Protein AF-A0A962ZKV2-F1 (afdb_monomer_lite)

Structure (mmCIF, N/CA/C/O backbone):
data_AF-A0A962ZKV2-F1
#
_entry.id   AF-A0A962ZKV2-F1
#
loop_
_atom_site.group_PDB
_atom_site.id
_atom_site.type_symbol
_atom_site.label_atom_id
_atom_site.label_alt_id
_atom_site.label_comp_id
_atom_site.label_asym_id
_atom_site.label_entity_id
_atom_site.label_seq_id
_atom_site.pdbx_PDB_ins_code
_atom_site.Cartn_x
_atom_site.Cartn_y
_atom_site.Cartn_z
_atom_site.occupancy
_atom_site.B_iso_or_equiv
_atom_site.auth_seq_id
_atom_site.auth_comp_id
_atom_site.auth_asym_id
_atom_site.auth_atom_id
_atom_site.pdbx_PDB_model_num
ATOM 1 N N . MET A 1 1 ? -11.634 -22.703 4.111 1.00 62.50 1 MET A N 1
ATOM 2 C CA . MET A 1 1 ? -12.323 -22.062 2.973 1.00 62.50 1 MET A CA 1
ATOM 3 C C . MET A 1 1 ? -11.237 -21.626 2.001 1.00 62.50 1 MET A C 1
ATOM 5 O O . MET A 1 1 ? -10.296 -20.992 2.450 1.00 62.50 1 MET A O 1
ATOM 9 N N . HIS A 1 2 ? -11.288 -22.038 0.733 1.00 81.81 2 HIS A N 1
ATOM 10 C CA . HIS A 1 2 ? -10.377 -21.557 -0.315 1.00 81.81 2 HIS A CA 1
ATOM 11 C C . HIS A 1 2 ? -11.209 -20.752 -1.316 1.00 81.81 2 HIS A C 1
ATOM 13 O O . HIS A 1 2 ? -11.645 -21.268 -2.335 1.00 81.81 2 HIS A O 1
ATOM 19 N N . ASN A 1 3 ? -11.514 -19.513 -0.950 1.00 94.06 3 ASN A N 1
ATOM 20 C CA . ASN A 1 3 ? -12.418 -18.593 -1.656 1.00 94.06 3 ASN A CA 1
ATOM 21 C C . ASN A 1 3 ? -11.711 -17.315 -2.144 1.00 94.06 3 ASN A C 1
ATOM 23 O O . ASN A 1 3 ? -12.372 -16.329 -2.441 1.00 94.06 3 ASN A O 1
ATOM 27 N N . TRP A 1 4 ? -10.377 -17.320 -2.212 1.00 97.25 4 TRP A N 1
ATOM 28 C CA . TRP A 1 4 ? -9.582 -16.179 -2.679 1.00 97.25 4 TRP A CA 1
ATOM 29 C C . TRP A 1 4 ? -8.917 -16.495 -4.022 1.00 97.25 4 TRP A C 1
ATOM 31 O O . TRP A 1 4 ? -7.696 -16.598 -4.120 1.00 97.25 4 TRP A O 1
ATOM 41 N N . ASP A 1 5 ? -9.743 -16.711 -5.045 1.00 96.88 5 ASP A N 1
ATOM 42 C CA . ASP A 1 5 ? -9.312 -16.878 -6.437 1.00 96.88 5 ASP A CA 1
ATOM 43 C C . ASP A 1 5 ? -9.595 -15.577 -7.201 1.00 96.88 5 ASP A C 1
ATOM 45 O O . ASP A 1 5 ? -10.731 -15.279 -7.572 1.00 96.88 5 ASP A O 1
ATOM 49 N N . VAL A 1 6 ? -8.566 -14.736 -7.321 1.00 97.06 6 VAL A N 1
ATOM 50 C CA . VAL A 1 6 ? -8.662 -13.347 -7.796 1.00 97.06 6 VAL A CA 1
ATOM 51 C C . VAL A 1 6 ? -7.535 -13.019 -8.778 1.00 97.06 6 VAL A C 1
ATOM 53 O O . VAL A 1 6 ? -6.506 -13.688 -8.808 1.00 97.06 6 VAL A O 1
ATOM 56 N N . VAL A 1 7 ? -7.699 -11.963 -9.580 1.00 97.31 7 VAL A N 1
ATOM 57 C CA . VAL A 1 7 ? -6.750 -11.587 -10.654 1.00 97.31 7 VAL A CA 1
ATOM 58 C C . VAL A 1 7 ? -5.479 -10.879 -10.170 1.00 97.31 7 VAL A C 1
ATOM 60 O O . VAL A 1 7 ? -4.504 -10.778 -10.908 1.00 97.31 7 VAL A O 1
ATOM 63 N N . GLY A 1 8 ? -5.482 -10.364 -8.944 1.00 94.62 8 GLY A N 1
ATOM 64 C CA . GLY A 1 8 ? -4.381 -9.601 -8.364 1.00 94.62 8 GLY A CA 1
ATOM 65 C C . GLY A 1 8 ? -4.433 -9.669 -6.844 1.00 94.62 8 GLY A C 1
ATOM 66 O O . GLY A 1 8 ? -5.461 -10.031 -6.281 1.00 94.62 8 GLY A O 1
ATOM 67 N N . LEU A 1 9 ? -3.316 -9.360 -6.179 1.00 95.12 9 LEU A N 1
ATOM 68 C CA . LEU A 1 9 ? -3.175 -9.514 -4.722 1.00 95.12 9 LEU A CA 1
ATOM 69 C C . LEU A 1 9 ? -3.484 -10.944 -4.222 1.00 95.12 9 LEU A C 1
ATOM 71 O O . LEU A 1 9 ? -3.882 -11.142 -3.081 1.00 95.12 9 LEU A O 1
ATOM 75 N N . GLN A 1 10 ? -3.263 -11.968 -5.053 1.00 96.19 10 GLN A N 1
ATOM 76 C CA . GLN A 1 10 ? -3.521 -13.374 -4.701 1.00 96.19 10 GLN A CA 1
ATOM 77 C C . GLN A 1 10 ? -2.795 -13.803 -3.416 1.00 96.19 10 GLN A C 1
ATOM 79 O O . GLN A 1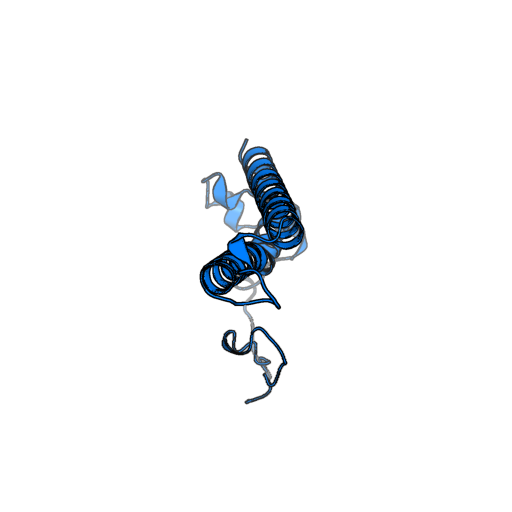 10 ? -3.351 -14.523 -2.591 1.00 96.19 10 GLN A O 1
ATOM 84 N N . GLY A 1 11 ? -1.569 -13.308 -3.215 1.00 94.50 11 GLY A N 1
ATOM 85 C CA . GLY A 1 11 ? -0.743 -13.624 -2.050 1.00 94.50 11 GLY A CA 1
ATOM 86 C C . GLY A 1 11 ? -1.247 -13.060 -0.717 1.00 94.50 11 GLY A C 1
ATOM 87 O O . GLY A 1 11 ? -0.716 -13.454 0.316 1.00 94.50 11 GLY A O 1
ATOM 88 N N . THR A 1 12 ? -2.248 -12.168 -0.703 1.00 94.56 12 THR A N 1
ATOM 89 C CA . THR A 1 12 ? -2.817 -11.665 0.561 1.00 94.56 12 THR A CA 1
ATOM 90 C C . THR A 1 12 ? -3.688 -12.705 1.254 1.00 94.56 12 THR A C 1
ATOM 92 O O . THR A 1 12 ? -3.842 -12.632 2.469 1.00 94.56 12 THR A O 1
ATOM 95 N N . GLY A 1 13 ? -4.259 -13.653 0.497 1.00 95.50 13 GLY A N 1
ATOM 96 C CA . GLY A 1 13 ? -5.140 -14.688 1.037 1.00 95.50 13 GLY A CA 1
ATOM 97 C C . GLY A 1 13 ? -6.300 -14.107 1.843 1.00 95.50 13 GLY A C 1
ATOM 98 O O . GLY A 1 13 ? -6.556 -14.579 2.949 1.00 95.50 13 GLY A O 1
ATOM 99 N N . SER A 1 14 ? -6.970 -13.068 1.326 1.00 95.56 14 SER A N 1
ATOM 100 C CA . SER A 1 14 ? -8.048 -12.344 2.022 1.00 95.56 14 SER A CA 1
ATOM 101 C C . SER A 1 14 ? -9.353 -13.155 2.069 1.00 95.56 14 SER A C 1
ATOM 103 O O . SER A 1 14 ? -10.401 -12.724 1.600 1.00 95.56 14 SER A O 1
ATOM 105 N N . HIS A 1 15 ? -9.263 -14.368 2.602 1.00 96.31 15 HIS A N 1
ATOM 106 C CA . HIS A 1 15 ? -10.351 -15.318 2.737 1.00 96.31 15 HIS A CA 1
ATOM 107 C C . HIS A 1 15 ? -11.449 -14.799 3.668 1.00 96.31 15 HIS A C 1
ATOM 109 O O . HIS A 1 15 ? -11.169 -14.143 4.672 1.00 96.31 15 HIS A O 1
ATOM 115 N N . ASP A 1 16 ? -12.694 -15.175 3.376 1.00 95.94 16 ASP A N 1
ATOM 116 C CA . ASP A 1 16 ? -13.803 -14.930 4.300 1.00 95.94 16 ASP A CA 1
ATOM 117 C C . ASP A 1 16 ? -13.560 -15.599 5.662 1.00 95.94 16 ASP A C 1
ATOM 119 O O . ASP A 1 16 ? -13.015 -16.705 5.762 1.00 95.94 16 ASP A O 1
ATOM 123 N N . ILE A 1 17 ? -14.048 -14.938 6.710 1.00 95.00 17 ILE A N 1
ATOM 124 C CA . ILE A 1 17 ? -14.083 -15.455 8.077 1.00 95.00 17 ILE A CA 1
ATOM 125 C C . ILE A 1 17 ? -15.548 -15.695 8.444 1.00 95.00 17 ILE A C 1
ATOM 127 O O . ILE A 1 17 ? -16.358 -14.771 8.404 1.00 95.00 17 ILE A O 1
ATOM 131 N N . VAL A 1 18 ? -15.882 -16.929 8.824 1.00 96.12 18 VAL A N 1
ATOM 132 C CA . VAL A 1 18 ? -17.209 -17.289 9.342 1.00 96.12 18 VAL A CA 1
ATOM 133 C C . VAL A 1 18 ? -17.129 -17.376 10.860 1.00 96.12 18 VAL A C 1
ATOM 135 O O . VAL A 1 18 ? -16.304 -18.113 11.398 1.00 96.12 18 VAL A O 1
ATOM 138 N N . VAL A 1 19 ? -17.990 -16.623 11.539 1.00 96.81 19 VAL A N 1
ATOM 139 C CA . VAL A 1 19 ? -18.152 -16.661 12.994 1.00 96.81 19 VAL A CA 1
ATOM 140 C C . VAL A 1 19 ? -19.588 -17.084 13.275 1.00 96.81 19 VAL A C 1
ATOM 142 O O . VAL A 1 19 ? -20.514 -16.394 12.858 1.00 96.81 19 VAL A O 1
ATOM 145 N N . ASP A 1 20 ? -19.760 -18.218 13.948 1.00 97.44 20 ASP A N 1
ATOM 146 C CA . ASP A 1 20 ? -21.066 -18.793 14.278 1.00 97.44 20 ASP A CA 1
ATOM 147 C C . ASP A 1 20 ? -21.198 -18.943 15.797 1.00 97.44 20 ASP A C 1
ATOM 149 O O . ASP A 1 20 ? -20.258 -19.392 16.455 1.00 97.44 20 ASP A O 1
ATOM 153 N N . ASP A 1 21 ? -22.336 -18.501 16.332 1.00 97.25 21 ASP A N 1
ATOM 154 C CA . ASP A 1 21 ? -22.710 -18.525 17.756 1.00 97.25 21 ASP A CA 1
ATOM 155 C C . ASP A 1 21 ? -21.595 -18.117 18.751 1.00 97.25 21 ASP A C 1
ATOM 157 O O . ASP A 1 21 ? -21.369 -18.744 19.788 1.00 97.25 21 ASP A O 1
ATOM 161 N N . ALA A 1 22 ? -20.849 -17.052 18.435 1.00 97.94 22 ALA A N 1
ATOM 162 C CA . ALA A 1 22 ? -19.758 -16.575 19.282 1.00 97.94 22 ALA A CA 1
ATOM 163 C C . ALA A 1 22 ? -20.213 -15.478 20.253 1.00 97.94 22 ALA A C 1
ATOM 165 O O . ALA A 1 22 ? -20.713 -14.425 19.853 1.00 97.94 22 ALA A O 1
ATOM 166 N N . PHE A 1 23 ? -19.934 -15.673 21.541 1.00 98.12 23 PHE A N 1
ATOM 167 C CA . PHE A 1 23 ? -20.050 -14.613 22.537 1.00 98.12 23 PHE A CA 1
ATOM 168 C C . PHE A 1 23 ? -18.840 -13.667 22.477 1.00 98.12 23 PHE A C 1
ATOM 170 O O . PHE A 1 23 ? -17.695 -14.100 22.623 1.00 98.12 23 PHE A O 1
ATOM 177 N N . VAL A 1 24 ? -19.095 -12.362 22.329 1.00 97.88 24 VAL A N 1
ATOM 178 C CA . VAL A 1 24 ? -18.073 -11.308 22.416 1.00 97.88 24 VAL A CA 1
ATOM 179 C C . VAL A 1 24 ? -18.316 -10.488 23.686 1.00 97.88 24 VAL A C 1
ATOM 181 O O . VAL A 1 24 ? -19.343 -9.816 23.781 1.00 97.88 24 VAL A O 1
ATOM 184 N N . PRO A 1 25 ? -17.410 -10.522 24.681 1.00 98.06 25 PRO A N 1
ATOM 185 C CA . PRO A 1 25 ? -17.578 -9.724 25.889 1.00 98.06 25 PRO A CA 1
ATOM 186 C C . PRO A 1 25 ? -17.382 -8.232 25.594 1.00 98.06 25 PRO A C 1
ATOM 188 O O . PRO A 1 25 ? -16.541 -7.869 24.776 1.00 98.06 25 PRO A O 1
ATOM 191 N N . GLU A 1 26 ? -18.085 -7.366 26.331 1.00 96.62 26 GLU A N 1
ATOM 192 C CA . GLU A 1 26 ? -18.110 -5.909 26.095 1.00 96.62 26 GLU A CA 1
ATOM 193 C C . GLU A 1 26 ? -16.711 -5.282 25.957 1.00 96.62 26 GLU A C 1
ATOM 195 O O . GLU A 1 26 ? -16.461 -4.508 25.040 1.00 96.62 26 GLU A O 1
ATOM 200 N N . HIS A 1 27 ? -15.756 -5.677 26.807 1.00 95.56 27 HIS A N 1
ATOM 201 C CA . HIS A 1 27 ? -14.381 -5.153 26.796 1.00 95.56 27 HIS A CA 1
ATOM 202 C C . HIS A 1 27 ? -13.566 -5.508 25.532 1.00 95.56 27 HIS A C 1
ATOM 204 O O . HIS A 1 27 ? -12.442 -5.031 25.380 1.00 95.56 27 HIS A O 1
ATOM 210 N N . ARG A 1 28 ? -14.086 -6.377 24.651 1.00 95.94 28 ARG A N 1
ATOM 211 C CA . ARG A 1 28 ? -13.528 -6.698 23.321 1.00 95.94 28 ARG A CA 1
ATOM 212 C C . ARG A 1 28 ? -14.217 -5.917 22.197 1.00 95.94 28 ARG A C 1
ATOM 214 O O . ARG A 1 28 ? -13.926 -6.165 21.030 1.00 95.94 28 ARG A O 1
ATOM 221 N N . THR A 1 29 ? -15.111 -4.993 22.536 1.00 95.06 29 THR A N 1
ATOM 222 C CA . THR A 1 29 ? -15.830 -4.140 21.591 1.00 95.06 29 THR A CA 1
ATOM 223 C C . THR A 1 29 ? -15.505 -2.671 21.836 1.00 95.06 29 THR A C 1
ATOM 225 O O . THR A 1 29 ? -15.064 -2.278 22.915 1.00 95.06 29 THR A O 1
ATOM 228 N N . HIS A 1 30 ? -15.706 -1.856 20.810 1.00 93.06 30 HIS A N 1
ATOM 229 C CA . HIS A 1 30 ? -15.720 -0.403 20.907 1.00 93.06 30 HIS A CA 1
ATOM 230 C C . HIS A 1 30 ? -16.586 0.143 19.769 1.00 93.06 30 HIS A C 1
ATOM 232 O O . HIS A 1 30 ? -16.837 -0.556 18.779 1.00 93.06 30 HIS A O 1
ATOM 238 N N . LYS A 1 31 ? -17.058 1.388 19.878 1.00 92.56 31 LYS A N 1
ATOM 239 C CA . LYS A 1 31 ? -17.834 1.990 18.790 1.00 92.56 31 LYS A CA 1
ATOM 240 C C . LYS A 1 31 ? -16.886 2.445 17.688 1.00 92.56 31 LYS A C 1
ATOM 242 O O . LYS A 1 31 ? -15.833 3.024 17.951 1.00 92.56 31 LYS A O 1
ATOM 247 N N . SER A 1 32 ? -17.287 2.241 16.436 1.00 90.81 32 SER A N 1
ATOM 248 C CA . SER A 1 32 ? -16.510 2.711 15.285 1.00 90.81 32 SER A CA 1
ATOM 249 C C . SER A 1 32 ? -16.319 4.230 15.318 1.00 90.81 32 SER A C 1
ATOM 251 O O . SER A 1 32 ? -15.208 4.705 15.097 1.00 90.81 32 SER A O 1
ATOM 253 N N . ILE A 1 33 ? -17.375 4.982 15.662 1.00 93.19 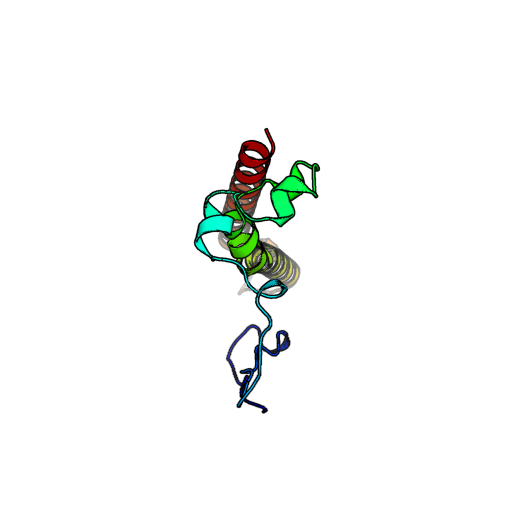33 ILE A N 1
ATOM 254 C CA . ILE A 1 33 ? -17.360 6.450 15.742 1.00 93.19 33 ILE A CA 1
ATOM 255 C C . ILE A 1 33 ? -16.325 6.981 16.742 1.00 93.19 33 ILE A C 1
ATOM 257 O O . ILE A 1 33 ? -15.676 7.986 16.461 1.00 93.19 33 ILE A O 1
ATOM 261 N N . ASP A 1 34 ? -16.078 6.266 17.840 1.00 93.56 34 ASP A N 1
ATOM 262 C CA . ASP A 1 34 ? -15.089 6.666 18.845 1.00 93.56 34 ASP A CA 1
ATOM 263 C C . ASP A 1 34 ? -13.663 6.626 18.258 1.00 93.56 34 ASP A C 1
ATOM 265 O O . ASP A 1 34 ? -12.807 7.418 18.644 1.00 93.56 34 ASP A O 1
ATOM 269 N N . GLY A 1 35 ? -13.409 5.776 17.253 1.00 90.88 35 GLY A N 1
ATOM 270 C CA . GLY A 1 35 ? -12.156 5.772 16.486 1.00 90.88 35 GLY A CA 1
ATOM 271 C C . GLY A 1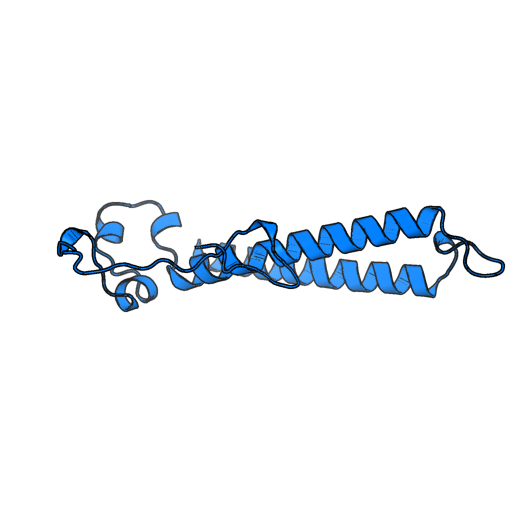 35 ? -11.994 6.955 15.536 1.00 90.88 35 GLY A C 1
ATOM 272 O O . GLY A 1 35 ? -10.868 7.391 15.301 1.00 90.88 35 GLY A O 1
ATOM 273 N N . PHE A 1 36 ? -13.093 7.502 15.011 1.00 87.88 36 PHE A N 1
ATOM 274 C CA . PHE A 1 36 ? -13.055 8.729 14.209 1.00 87.88 36 PHE A CA 1
ATOM 275 C C . PHE A 1 36 ? -12.855 9.973 15.079 1.00 87.88 36 PHE A C 1
ATOM 277 O O . PHE A 1 36 ? -12.171 10.899 14.657 1.00 87.88 36 PHE A O 1
ATOM 284 N N . LEU A 1 37 ? -13.458 9.991 16.270 1.00 91.94 37 LEU A N 1
ATOM 285 C CA . LEU A 1 37 ? -13.436 11.132 17.189 1.00 91.94 37 LEU A CA 1
ATOM 286 C C . LEU A 1 37 ? -12.249 11.116 18.167 1.00 91.94 37 LEU A C 1
ATOM 288 O O . LEU A 1 37 ? -12.131 12.032 18.974 1.00 91.94 37 LEU A O 1
ATOM 292 N N . CYS A 1 38 ? -11.396 10.087 18.116 1.00 91.62 38 CYS A N 1
ATOM 293 C CA . CYS A 1 38 ? -10.317 9.849 19.085 1.00 91.62 38 CYS A CA 1
ATOM 294 C C . CYS A 1 38 ? -10.824 9.774 20.540 1.00 91.62 38 CYS A C 1
ATOM 296 O O . CYS A 1 38 ? -10.223 10.321 21.461 1.00 91.62 38 CYS A O 1
ATOM 298 N N . GLN A 1 39 ? -11.957 9.098 20.739 1.00 93.50 39 GLN A N 1
ATOM 299 C CA . GLN A 1 39 ? -12.651 8.941 22.022 1.00 93.50 39 GLN A CA 1
ATOM 300 C C . GLN A 1 39 ? -12.665 7.487 22.518 1.00 93.50 39 GLN A C 1
ATOM 302 O O . GLN A 1 39 ? -13.413 7.155 23.438 1.00 93.50 39 GLN A O 1
ATOM 307 N N . ASN A 1 40 ? -11.858 6.596 21.929 1.00 92.31 40 ASN A N 1
ATOM 308 C CA . ASN A 1 40 ? -11.792 5.216 22.405 1.00 92.31 40 ASN A CA 1
ATOM 309 C C . ASN A 1 40 ? -11.202 5.159 23.823 1.00 92.31 40 ASN A C 1
ATOM 311 O O . ASN A 1 40 ? -10.296 5.932 24.139 1.00 92.31 40 ASN A O 1
ATOM 315 N N . PRO A 1 41 ? -11.597 4.173 24.654 1.00 92.44 41 PRO A N 1
ATOM 316 C CA . PRO A 1 41 ? -11.015 3.986 25.986 1.00 92.44 41 PRO A CA 1
ATOM 317 C C . PRO A 1 41 ? -9.481 3.885 25.974 1.00 92.44 41 PRO A C 1
ATOM 319 O O . PRO A 1 41 ? -8.813 4.335 26.902 1.00 92.44 41 PRO A O 1
ATOM 322 N N . GLY A 1 42 ? -8.914 3.339 24.890 1.00 93.44 42 GLY A N 1
ATOM 323 C CA . GLY A 1 42 ? -7.471 3.237 24.683 1.00 93.44 42 GLY A CA 1
ATOM 324 C C . GLY A 1 42 ? -6.742 4.584 24.620 1.00 93.44 42 GLY A C 1
ATOM 325 O O . GLY A 1 42 ? -5.573 4.633 24.991 1.00 93.44 42 GLY A O 1
ATOM 326 N N . ASN A 1 43 ? -7.402 5.674 24.214 1.00 93.06 43 ASN A N 1
ATOM 327 C CA . ASN A 1 43 ? -6.787 7.005 24.164 1.00 93.06 43 ASN A CA 1
ATOM 328 C C . ASN A 1 43 ? -6.426 7.528 25.564 1.00 93.06 43 ASN A C 1
ATOM 330 O O . ASN A 1 43 ? -5.419 8.205 25.724 1.00 93.06 43 ASN A O 1
ATOM 334 N N . ALA A 1 44 ? -7.186 7.156 26.601 1.00 92.44 44 ALA A N 1
ATOM 335 C CA . ALA A 1 44 ? -6.932 7.608 27.972 1.00 92.44 44 ALA A CA 1
ATOM 336 C C . ALA A 1 44 ? -5.700 6.955 28.627 1.00 92.44 44 ALA A C 1
ATOM 338 O O . ALA A 1 44 ? -5.176 7.482 29.605 1.00 92.44 44 ALA A O 1
ATOM 339 N N . VAL A 1 45 ? -5.266 5.795 28.125 1.00 95.62 45 VAL A N 1
ATOM 340 C CA . VAL A 1 45 ? -4.173 5.004 28.720 1.00 95.62 45 VAL A CA 1
ATOM 341 C C . VAL A 1 45 ? -2.920 4.949 27.847 1.00 95.62 45 VAL A C 1
ATOM 343 O O . VAL A 1 45 ? -1.854 4.611 28.352 1.00 95.62 45 VAL A O 1
ATOM 346 N N . ASN A 1 46 ? -3.031 5.280 26.557 1.00 95.38 46 ASN A N 1
ATOM 347 C CA . ASN A 1 46 ? -1.917 5.288 25.613 1.00 95.38 46 ASN A CA 1
ATOM 348 C C . ASN A 1 46 ? -1.586 6.731 25.216 1.00 95.38 46 ASN A C 1
ATOM 350 O O . ASN A 1 46 ? -2.125 7.249 24.243 1.00 95.38 46 ASN A O 1
ATOM 354 N N . ASP A 1 47 ? -0.693 7.367 25.969 1.00 92.62 47 ASP A N 1
ATOM 355 C CA . ASP A 1 47 ? -0.390 8.804 25.892 1.00 92.62 47 ASP A CA 1
ATOM 356 C C . ASP A 1 47 ? 0.457 9.237 24.682 1.00 92.62 47 ASP A C 1
ATOM 358 O O . ASP A 1 47 ? 0.584 10.429 24.405 1.00 92.62 47 ASP A O 1
ATOM 362 N N . GLN A 1 48 ? 1.027 8.291 23.933 1.00 93.44 48 GLN A N 1
ATOM 363 C CA . GLN A 1 48 ? 1.885 8.626 22.799 1.00 93.44 48 GLN A CA 1
ATOM 364 C C . GLN A 1 48 ? 1.078 9.244 21.639 1.00 93.44 48 GLN A C 1
ATOM 366 O O . GLN A 1 48 ? -0.023 8.765 21.337 1.00 93.44 48 GLN A O 1
ATOM 371 N N . PRO A 1 49 ? 1.634 10.242 20.918 1.00 90.81 49 PRO A N 1
ATOM 372 C CA . PRO A 1 49 ? 0.940 10.926 19.819 1.00 90.81 49 PRO A CA 1
ATOM 373 C C . PRO A 1 49 ? 0.426 9.983 18.725 1.00 90.81 49 PRO A C 1
ATOM 375 O O . PRO A 1 49 ? -0.659 10.178 18.18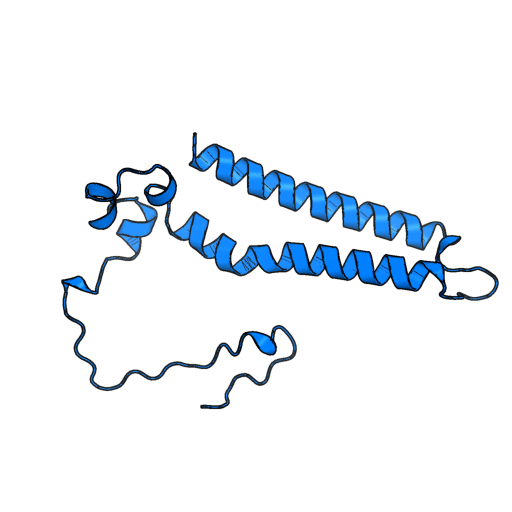7 1.00 90.81 49 PRO A O 1
ATOM 378 N N . LEU A 1 50 ? 1.160 8.895 18.461 1.00 91.00 50 LEU A N 1
ATOM 379 C CA . LEU A 1 50 ? 0.782 7.869 17.488 1.00 91.00 50 LEU A CA 1
ATOM 380 C C . LEU A 1 50 ? -0.629 7.300 17.731 1.00 91.00 50 LEU A C 1
ATOM 382 O O . LEU A 1 50 ? -1.358 7.044 16.775 1.00 91.00 50 LEU A O 1
ATOM 386 N N . TYR A 1 51 ? -1.024 7.113 18.995 1.00 91.75 51 TYR A N 1
ATOM 387 C CA . TYR A 1 51 ? -2.326 6.538 19.359 1.00 91.75 51 TYR A CA 1
ATOM 388 C C . TYR A 1 51 ? -3.476 7.550 19.311 1.00 91.75 51 TYR A C 1
ATOM 390 O O . TYR A 1 51 ? -4.637 7.167 19.449 1.00 91.75 51 TYR A O 1
ATOM 398 N N . HIS A 1 52 ? -3.163 8.829 19.101 1.00 91.44 52 HIS A N 1
ATOM 399 C CA . HIS A 1 52 ? -4.127 9.924 19.038 1.00 91.44 52 HIS A CA 1
ATOM 400 C C . HIS A 1 52 ? -4.450 10.368 17.605 1.00 91.44 52 HIS A C 1
ATOM 402 O O . HIS A 1 52 ? -5.298 11.239 17.412 1.00 91.44 52 HIS A O 1
ATOM 408 N N . MET A 1 53 ? -3.847 9.735 16.594 1.00 92.19 53 MET A N 1
ATOM 409 C CA . MET A 1 53 ? -4.276 9.904 15.207 1.00 92.19 53 MET A CA 1
ATOM 410 C C . MET A 1 53 ? -5.670 9.290 14.981 1.00 92.19 53 MET A C 1
ATOM 412 O O . MET A 1 53 ? -5.931 8.182 15.463 1.00 92.19 53 MET A O 1
ATOM 416 N N . PRO A 1 54 ? -6.553 9.933 14.189 1.00 92.12 54 PRO A N 1
ATOM 417 C CA . PRO A 1 54 ? -7.855 9.364 13.850 1.00 92.12 54 PRO A CA 1
ATOM 418 C C . PRO A 1 54 ? -7.711 7.988 13.192 1.00 92.12 54 PRO A C 1
ATOM 420 O O . PRO A 1 54 ? -7.075 7.855 12.141 1.00 92.12 54 PRO A O 1
ATOM 423 N N . PHE A 1 55 ? -8.341 6.962 13.773 1.00 91.62 55 PHE A N 1
ATOM 424 C CA . PHE A 1 55 ? -8.146 5.560 13.378 1.00 91.62 55 PHE A CA 1
ATOM 425 C C . PHE A 1 55 ? -8.346 5.343 11.875 1.00 91.62 55 PHE A C 1
ATOM 427 O O . PHE A 1 55 ? -7.554 4.669 11.224 1.00 91.62 55 PHE A O 1
ATOM 434 N N . MET A 1 56 ? -9.377 5.960 11.298 1.00 90.38 56 MET A N 1
ATOM 435 C CA . MET A 1 56 ? -9.710 5.766 9.886 1.00 90.38 56 MET A CA 1
ATOM 436 C C . MET A 1 56 ? -8.718 6.411 8.924 1.00 90.38 56 MET A C 1
ATOM 438 O O . MET A 1 56 ? -8.547 5.904 7.816 1.00 90.38 56 MET A O 1
ATOM 442 N N . GLN A 1 57 ? -8.020 7.471 9.343 1.00 91.06 57 GLN A N 1
ATOM 443 C CA . GLN A 1 57 ? -6.926 8.029 8.547 1.00 91.06 57 GLN A CA 1
ATOM 444 C C . GLN A 1 57 ? -5.745 7.058 8.494 1.00 91.06 57 GLN A C 1
ATOM 446 O O . GLN A 1 57 ? -5.145 6.885 7.438 1.00 91.06 57 GLN A O 1
ATOM 451 N N . VAL A 1 58 ? -5.455 6.362 9.596 1.00 92.31 58 VAL A N 1
ATOM 452 C CA . VAL A 1 58 ? -4.401 5.339 9.645 1.00 92.31 58 VAL A CA 1
ATOM 453 C C . VAL A 1 58 ? -4.824 4.072 8.890 1.00 92.31 58 VAL A C 1
ATOM 455 O O . VAL A 1 58 ? -4.077 3.577 8.047 1.00 92.31 58 VAL A O 1
ATOM 458 N N . PHE A 1 59 ? -6.037 3.570 9.136 1.00 92.44 59 PHE A N 1
ATOM 459 C CA . PHE A 1 59 ? -6.553 2.324 8.560 1.00 92.44 59 PHE A CA 1
ATOM 460 C C . PHE A 1 59 ? -6.601 2.354 7.029 1.00 92.44 59 PHE A C 1
ATOM 462 O O . PHE A 1 59 ? -6.087 1.444 6.383 1.00 92.44 59 PHE A O 1
ATOM 469 N N . VAL A 1 60 ? -7.146 3.418 6.427 1.00 90.94 60 VAL A N 1
ATOM 470 C CA . VAL A 1 60 ? -7.214 3.532 4.958 1.00 90.94 60 VAL A CA 1
ATOM 471 C C . VAL A 1 60 ? -5.816 3.502 4.336 1.00 90.94 60 VAL A C 1
ATOM 473 O O . VAL A 1 60 ? -5.612 2.875 3.297 1.00 90.94 60 VAL A O 1
ATOM 476 N N . ARG A 1 61 ? -4.830 4.127 4.990 1.00 90.56 61 ARG A N 1
ATOM 477 C CA . ARG A 1 61 ? -3.438 4.133 4.520 1.00 90.56 61 ARG A CA 1
ATOM 478 C C . ARG A 1 61 ? -2.788 2.763 4.657 1.00 90.56 61 ARG A C 1
ATOM 480 O O . ARG A 1 61 ? -2.116 2.334 3.726 1.00 90.56 61 ARG A O 1
ATOM 487 N N . ALA A 1 62 ? -3.048 2.044 5.746 1.00 89.88 62 ALA A N 1
ATOM 488 C CA . ALA A 1 62 ? -2.577 0.669 5.903 1.00 89.88 62 ALA A CA 1
ATOM 489 C C . ALA A 1 62 ? -3.043 -0.242 4.750 1.00 89.88 62 ALA A C 1
ATOM 491 O O . ALA A 1 62 ? -2.302 -1.131 4.338 1.00 89.88 62 ALA A O 1
ATOM 492 N N . VAL A 1 63 ? -4.230 0.015 4.191 1.00 88.25 63 VAL A N 1
ATOM 493 C CA . VAL A 1 63 ? -4.767 -0.745 3.054 1.00 88.25 63 VAL A CA 1
ATOM 494 C C . VAL A 1 63 ? -4.160 -0.301 1.717 1.00 88.25 63 VAL A C 1
ATOM 496 O O . VAL A 1 63 ? -3.767 -1.147 0.917 1.00 88.25 63 VAL A O 1
ATOM 499 N N . CYS A 1 64 ? -4.084 1.005 1.434 1.00 87.19 64 CYS A N 1
ATOM 500 C CA . CYS A 1 64 ? -3.754 1.474 0.082 1.00 87.19 64 CYS A CA 1
ATOM 501 C C . CYS A 1 64 ? -2.263 1.741 -0.171 1.00 87.19 64 CYS A C 1
ATOM 503 O O . CYS A 1 64 ? -1.838 1.671 -1.326 1.00 87.19 64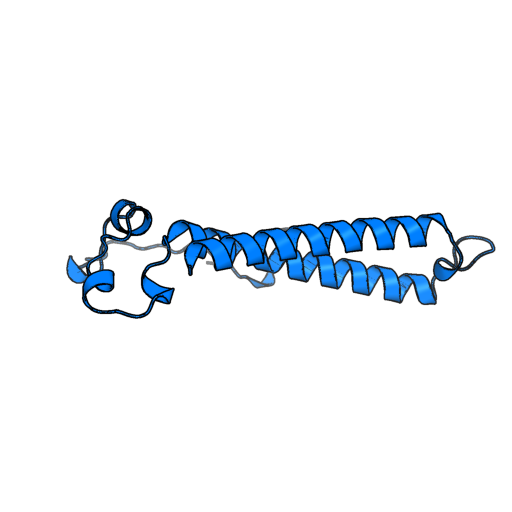 CYS A O 1
ATOM 505 N N . THR A 1 65 ? -1.458 2.040 0.857 1.00 93.19 65 THR A N 1
ATOM 506 C CA . THR A 1 65 ? -0.062 2.498 0.686 1.00 93.19 65 THR A CA 1
ATOM 507 C C . THR A 1 65 ? 0.826 1.464 -0.009 1.00 93.19 65 THR A C 1
ATOM 509 O O . THR A 1 65 ? 1.723 1.846 -0.759 1.00 93.19 65 THR A O 1
ATOM 512 N N . ALA A 1 66 ? 0.540 0.166 0.138 1.00 94.19 66 ALA A N 1
ATOM 513 C CA . ALA A 1 66 ? 1.248 -0.892 -0.588 1.00 94.19 66 ALA A CA 1
ATOM 514 C C . ALA A 1 66 ? 1.182 -0.719 -2.121 1.00 94.19 66 ALA A C 1
ATOM 516 O O . ALA A 1 66 ? 2.111 -1.104 -2.828 1.00 94.19 66 ALA A O 1
ATOM 517 N N . THR A 1 67 ? 0.128 -0.078 -2.637 1.00 94.00 67 THR A N 1
ATOM 518 C CA . THR A 1 67 ? -0.023 0.214 -4.071 1.00 94.00 67 THR A CA 1
ATOM 519 C C . THR A 1 67 ? 1.041 1.191 -4.571 1.00 94.00 67 THR A C 1
ATOM 521 O O . THR A 1 67 ? 1.495 1.050 -5.699 1.00 94.00 67 THR A O 1
ATOM 524 N N . LEU A 1 68 ? 1.505 2.135 -3.739 1.00 95.25 68 LEU A N 1
ATOM 525 C CA . LEU A 1 68 ? 2.602 3.035 -4.118 1.00 95.25 68 LEU A CA 1
ATOM 526 C C . LEU A 1 68 ? 3.901 2.256 -4.336 1.00 95.25 68 LEU A C 1
ATOM 528 O O . LEU A 1 68 ? 4.555 2.449 -5.355 1.00 95.25 68 LEU A O 1
ATOM 532 N N . GLY A 1 69 ? 4.217 1.317 -3.439 1.00 96.25 69 GLY A N 1
ATOM 533 C CA . GLY A 1 69 ? 5.359 0.418 -3.616 1.00 96.25 69 GLY A CA 1
ATOM 534 C C . GLY A 1 69 ? 5.211 -0.485 -4.847 1.00 96.25 69 GLY A C 1
ATOM 535 O O . GLY A 1 69 ? 6.186 -0.743 -5.548 1.00 96.25 69 GLY A O 1
ATOM 536 N N . ALA A 1 70 ? 3.988 -0.920 -5.169 1.00 97.00 70 ALA A N 1
ATOM 537 C CA . ALA A 1 70 ? 3.722 -1.661 -6.402 1.00 97.00 70 ALA A CA 1
ATOM 538 C C . ALA A 1 70 ? 3.962 -0.804 -7.660 1.00 97.00 70 ALA A C 1
ATOM 540 O O . ALA A 1 70 ? 4.540 -1.303 -8.624 1.00 97.00 70 ALA A O 1
ATOM 541 N N . CYS A 1 71 ? 3.578 0.479 -7.649 1.00 97.69 71 CYS A N 1
ATOM 542 C CA . CYS A 1 71 ? 3.879 1.416 -8.735 1.00 97.69 71 CYS A CA 1
ATOM 543 C C . CYS A 1 71 ? 5.390 1.650 -8.887 1.00 97.69 71 CYS A C 1
ATOM 545 O O . CYS A 1 71 ? 5.893 1.645 -10.010 1.00 97.69 71 CYS A O 1
ATOM 547 N N . GLU A 1 72 ? 6.118 1.800 -7.776 1.00 98.12 72 GLU A N 1
ATOM 548 C CA . GLU A 1 72 ? 7.585 1.905 -7.778 1.00 98.12 72 GLU A CA 1
ATOM 549 C C . GLU A 1 72 ? 8.224 0.660 -8.403 1.00 98.12 72 GLU A C 1
ATOM 551 O O . GLU A 1 72 ? 8.985 0.776 -9.363 1.00 98.12 72 GLU A O 1
ATOM 556 N N . GLY A 1 73 ? 7.838 -0.533 -7.945 1.00 98.44 73 GLY A N 1
ATOM 557 C CA . GLY A 1 73 ? 8.339 -1.792 -8.497 1.00 98.44 73 GLY A CA 1
ATOM 558 C C . GLY A 1 73 ? 7.980 -1.991 -9.975 1.00 98.44 73 GLY A C 1
ATOM 559 O O . GLY A 1 73 ? 8.792 -2.499 -10.748 1.00 98.44 73 GLY A O 1
ATOM 560 N N . ALA A 1 74 ? 6.792 -1.555 -10.405 1.00 98.44 74 ALA A N 1
ATOM 561 C CA . ALA A 1 74 ? 6.392 -1.600 -11.811 1.00 98.44 74 ALA A CA 1
ATOM 562 C C . ALA A 1 74 ? 7.250 -0.669 -12.683 1.00 98.44 74 ALA A C 1
ATOM 564 O O . ALA A 1 74 ? 7.677 -1.068 -13.770 1.00 98.44 74 ALA A O 1
ATOM 565 N N . LEU A 1 75 ? 7.542 0.544 -12.203 1.00 98.62 75 LEU A N 1
ATOM 566 C CA . LEU A 1 75 ? 8.433 1.483 -12.883 1.00 98.62 75 LEU A CA 1
ATOM 567 C C . LEU A 1 75 ? 9.868 0.942 -12.954 1.00 98.62 75 LEU A C 1
ATOM 569 O O . LEU A 1 75 ? 10.493 1.004 -14.013 1.00 98.62 75 LEU A O 1
ATOM 573 N N . GLU A 1 76 ? 10.385 0.375 -11.865 1.00 98.50 76 GLU A N 1
ATOM 574 C CA . GLU A 1 76 ? 11.704 -0.265 -11.849 1.00 98.50 76 GLU A CA 1
ATOM 575 C C . GLU A 1 76 ? 11.777 -1.411 -12.864 1.00 98.50 76 GLU A C 1
ATOM 577 O O . GLU A 1 76 ? 12.681 -1.441 -13.702 1.00 98.50 76 GLU A O 1
ATOM 582 N N . ALA A 1 77 ? 10.783 -2.304 -12.872 1.00 98.38 77 ALA A N 1
ATOM 583 C CA . ALA A 1 77 ? 10.704 -3.398 -13.836 1.00 98.38 77 ALA A CA 1
ATOM 584 C C . ALA A 1 77 ? 10.635 -2.889 -15.287 1.00 98.38 77 ALA A C 1
ATOM 586 O O . ALA A 1 77 ? 11.311 -3.428 -16.169 1.00 98.38 77 ALA A O 1
ATOM 587 N N . PHE A 1 78 ? 9.868 -1.825 -15.541 1.00 97.94 78 PHE A N 1
ATOM 588 C CA . PHE A 1 78 ? 9.811 -1.167 -16.847 1.00 97.94 78 PHE A CA 1
ATOM 589 C C . PHE A 1 78 ? 11.191 -0.654 -17.282 1.00 97.94 78 PHE A C 1
ATOM 591 O O . PHE A 1 78 ? 11.622 -0.910 -18.411 1.00 97.94 78 PHE A O 1
ATOM 598 N N . VAL A 1 79 ? 11.911 0.025 -16.385 1.00 97.56 79 VAL A N 1
ATOM 599 C CA . VAL A 1 79 ? 13.254 0.557 -16.655 1.00 97.56 79 VAL A CA 1
ATOM 600 C C . VAL A 1 79 ? 14.259 -0.569 -16.909 1.00 97.56 79 VAL A C 1
ATOM 602 O O . VAL A 1 79 ? 15.042 -0.474 -17.858 1.00 97.56 79 VAL A O 1
ATOM 605 N N . GLU A 1 80 ? 14.230 -1.654 -16.131 1.00 97.81 80 GLU A N 1
ATOM 606 C CA . GLU A 1 80 ? 15.112 -2.809 -16.348 1.00 97.81 80 GLU A CA 1
ATOM 607 C C . GLU A 1 80 ? 14.893 -3.452 -17.721 1.00 97.81 80 GLU A C 1
ATOM 609 O O . GLU A 1 80 ? 15.854 -3.726 -18.449 1.00 97.81 80 GLU A O 1
ATOM 614 N N . VAL A 1 81 ? 13.633 -3.621 -18.127 1.00 97.25 81 VAL A N 1
ATOM 615 C CA . VAL A 1 81 ? 13.288 -4.114 -19.467 1.00 97.25 81 VAL A CA 1
ATOM 616 C C . VAL A 1 81 ? 13.808 -3.154 -20.543 1.00 97.25 81 VAL A C 1
ATOM 618 O O . VAL A 1 81 ? 14.421 -3.593 -21.523 1.00 97.25 81 VAL A O 1
ATOM 621 N N . ALA A 1 82 ? 13.630 -1.844 -20.358 1.00 96.44 82 ALA A N 1
ATOM 622 C CA . ALA A 1 82 ? 14.020 -0.833 -21.339 1.00 96.44 82 ALA A CA 1
ATOM 623 C C . ALA A 1 82 ? 15.530 -0.818 -21.645 1.00 96.44 82 ALA A C 1
ATOM 625 O O . ALA A 1 82 ? 15.925 -0.512 -22.776 1.00 96.44 82 ALA A O 1
ATOM 626 N N . LYS A 1 83 ? 16.387 -1.202 -20.686 1.00 95.12 83 LYS A N 1
ATOM 627 C CA . LYS A 1 83 ? 17.853 -1.256 -20.873 1.00 95.12 83 LYS A CA 1
ATOM 628 C C . LYS A 1 83 ? 18.283 -2.176 -22.016 1.00 95.12 83 LYS A C 1
ATOM 630 O O . LYS A 1 83 ? 19.287 -1.902 -22.682 1.00 95.12 83 LYS A O 1
ATOM 635 N N . THR A 1 84 ? 17.561 -3.275 -22.219 1.00 95.62 84 THR A N 1
ATOM 636 C CA . THR A 1 84 ? 17.964 -4.347 -23.142 1.00 95.62 84 THR A CA 1
ATOM 637 C C . THR A 1 84 ? 16.978 -4.567 -24.282 1.00 95.62 84 THR A C 1
ATOM 639 O O . THR A 1 84 ? 17.385 -5.062 -25.334 1.00 95.62 84 THR A O 1
ATOM 642 N N . ARG A 1 85 ? 15.711 -4.167 -24.119 1.00 96.56 85 ARG A N 1
ATOM 643 C CA . ARG A 1 85 ? 14.658 -4.406 -25.108 1.00 96.56 85 ARG A CA 1
ATOM 644 C C . ARG A 1 85 ? 14.930 -3.677 -26.426 1.00 96.56 85 ARG A C 1
ATOM 646 O O . ARG A 1 85 ? 15.066 -2.456 -26.465 1.00 96.56 85 ARG A O 1
ATOM 653 N N . GLN A 1 86 ? 14.947 -4.441 -27.513 1.00 95.88 86 GLN A N 1
ATOM 654 C CA . GLN A 1 86 ? 14.987 -3.933 -28.883 1.00 95.88 86 GLN A CA 1
ATOM 655 C C . GLN A 1 86 ? 13.564 -3.587 -29.351 1.00 95.88 86 GLN A C 1
ATOM 657 O O . GLN A 1 86 ? 12.648 -4.395 -29.182 1.00 95.88 86 GLN A O 1
ATOM 662 N N . VAL A 1 87 ? 13.374 -2.410 -29.952 1.00 89.56 87 VAL A N 1
ATOM 663 C CA . VAL A 1 87 ? 12.096 -1.947 -30.516 1.00 89.56 87 VAL A CA 1
ATOM 664 C C . VAL A 1 87 ? 12.355 -1.412 -31.925 1.00 89.56 87 VAL A C 1
ATOM 666 O O . VAL A 1 87 ? 12.808 -0.286 -32.123 1.00 89.56 87 VAL A O 1
ATOM 669 N N . GLY A 1 88 ? 12.110 -2.256 -32.929 1.00 88.88 88 GLY A N 1
ATOM 670 C CA . GLY A 1 88 ? 12.482 -1.944 -34.310 1.00 88.88 88 GLY A CA 1
ATOM 671 C C . GLY A 1 88 ? 13.999 -1.719 -34.433 1.00 88.88 88 GLY A C 1
ATOM 672 O O . GLY A 1 88 ? 14.760 -2.565 -33.955 1.00 88.88 88 GLY A O 1
ATOM 673 N N . PRO A 1 89 ? 14.469 -0.616 -35.047 1.00 91.75 89 PRO A N 1
ATOM 674 C CA . PRO A 1 89 ? 15.901 -0.360 -35.223 1.00 91.75 89 PRO A CA 1
ATOM 675 C C . PRO A 1 89 ? 16.616 0.116 -33.946 1.00 91.75 89 PRO A C 1
ATOM 677 O O . PRO A 1 89 ? 17.829 -0.050 -33.842 1.00 91.75 89 PRO A O 1
ATOM 680 N N . ASN A 1 90 ? 15.894 0.658 -32.960 1.00 92.19 90 ASN A N 1
ATOM 681 C CA . ASN A 1 90 ? 16.481 1.267 -31.763 1.00 92.19 90 ASN A CA 1
ATOM 682 C C . ASN A 1 90 ? 16.238 0.416 -30.511 1.00 92.19 90 ASN A C 1
ATOM 684 O O . ASN A 1 90 ? 15.300 -0.381 -30.442 1.00 92.19 90 ASN A O 1
ATOM 688 N N . LYS A 1 91 ? 17.069 0.601 -29.484 1.00 94.62 91 LYS A N 1
ATOM 689 C CA . LYS A 1 91 ? 16.767 0.068 -28.152 1.00 94.62 91 LYS A CA 1
ATOM 690 C C . LYS A 1 91 ? 15.768 0.978 -27.454 1.00 94.62 91 LYS A C 1
ATOM 692 O O . LYS A 1 91 ? 15.808 2.192 -27.622 1.00 94.62 91 LYS A O 1
ATOM 697 N N . MET A 1 92 ? 14.920 0.399 -26.613 1.00 96.31 92 MET A N 1
ATOM 698 C CA . MET A 1 92 ? 13.900 1.139 -25.869 1.00 96.31 92 MET A CA 1
ATOM 699 C C . MET A 1 92 ? 14.500 2.227 -24.963 1.00 96.31 92 MET A C 1
ATOM 701 O O . MET A 1 92 ? 13.917 3.292 -24.822 1.00 96.31 92 MET A O 1
ATOM 705 N N . LYS A 1 93 ? 15.698 2.015 -24.402 1.00 95.88 93 LYS A N 1
ATOM 706 C CA . LYS A 1 93 ? 16.426 3.054 -23.649 1.00 95.88 93 LYS A CA 1
ATOM 707 C C . LYS A 1 93 ? 16.724 4.330 -24.458 1.00 95.88 93 LYS A C 1
ATOM 709 O O . LYS A 1 93 ? 16.918 5.386 -23.862 1.00 95.88 93 LYS A O 1
ATOM 714 N N . ASP A 1 94 ? 16.795 4.218 -25.785 1.00 95.00 94 ASP A N 1
ATOM 715 C CA . ASP A 1 94 ? 17.098 5.316 -26.704 1.00 95.00 94 ASP A CA 1
ATOM 716 C C . ASP A 1 94 ? 15.805 5.935 -27.283 1.00 95.00 94 ASP A C 1
ATOM 718 O O . ASP A 1 94 ? 15.868 6.918 -28.018 1.00 95.00 94 ASP A O 1
ATOM 722 N N . ASP A 1 95 ? 14.629 5.395 -26.932 1.00 95.00 95 ASP A N 1
ATOM 723 C CA . ASP A 1 95 ? 13.319 5.924 -27.319 1.00 95.00 95 ASP A CA 1
ATOM 724 C C . ASP A 1 95 ? 12.925 7.116 -26.416 1.00 95.00 95 ASP A C 1
ATOM 726 O O . ASP A 1 95 ? 12.750 6.945 -25.202 1.00 95.00 95 ASP A O 1
ATOM 730 N N . PRO A 1 96 ? 12.764 8.336 -26.967 1.00 94.88 96 PRO A N 1
ATOM 731 C CA . PRO A 1 96 ? 12.366 9.500 -26.181 1.00 94.88 96 PRO A CA 1
ATOM 732 C C . PRO A 1 96 ? 10.976 9.353 -25.550 1.00 94.88 96 PRO A C 1
ATOM 734 O O . PRO A 1 96 ? 10.781 9.846 -24.440 1.00 94.88 96 PRO A O 1
ATOM 737 N N . PHE A 1 97 ? 10.033 8.651 -26.187 1.00 94.38 97 PHE A N 1
ATOM 738 C CA . PHE A 1 97 ? 8.688 8.468 -25.634 1.00 94.38 97 PHE A CA 1
ATOM 739 C C . PHE A 1 97 ? 8.710 7.559 -24.404 1.00 94.38 97 PHE A C 1
ATOM 741 O O . PHE A 1 97 ? 8.091 7.879 -23.391 1.00 94.38 97 PHE A O 1
ATOM 748 N N . ALA A 1 98 ? 9.493 6.477 -24.445 1.00 94.81 98 ALA A N 1
ATOM 749 C CA . ALA A 1 98 ? 9.676 5.592 -23.294 1.00 94.81 98 ALA A CA 1
ATOM 750 C C . ALA A 1 98 ? 10.308 6.322 -22.094 1.00 94.81 98 ALA A C 1
ATOM 752 O O . ALA A 1 98 ? 9.947 6.068 -20.944 1.00 94.81 98 ALA A O 1
ATOM 753 N N . ARG A 1 99 ? 11.235 7.254 -22.351 1.00 95.25 99 ARG A N 1
ATOM 754 C CA . ARG A 1 99 ? 11.886 8.062 -21.307 1.00 95.25 99 ARG A CA 1
ATOM 755 C C . ARG A 1 99 ? 10.953 9.104 -20.696 1.00 95.25 99 ARG A C 1
ATOM 757 O O . ARG A 1 99 ? 10.990 9.293 -19.481 1.00 95.25 99 ARG A O 1
ATOM 764 N N . VAL A 1 100 ? 10.146 9.773 -21.521 1.00 98.12 100 VAL A N 1
ATOM 765 C CA . VAL A 1 100 ? 9.137 10.732 -21.044 1.00 98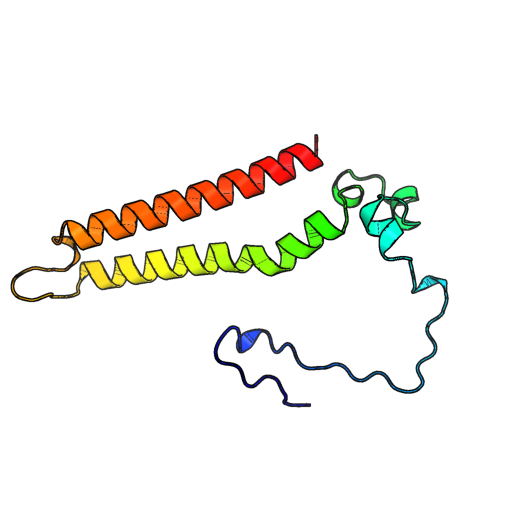.12 100 VAL A CA 1
ATOM 766 C C . VAL A 1 100 ? 8.120 10.013 -20.166 1.00 98.12 100 VAL A C 1
ATOM 768 O O . VAL A 1 100 ? 7.965 10.405 -19.016 1.00 98.12 100 VAL A O 1
ATOM 771 N N . LEU A 1 101 ? 7.568 8.889 -20.634 1.00 97.38 101 LEU A N 1
ATOM 772 C CA . LEU A 1 101 ? 6.625 8.078 -19.860 1.00 97.38 101 LEU A CA 1
ATOM 773 C C . LEU A 1 101 ? 7.193 7.676 -18.489 1.00 97.38 101 LEU A C 1
ATOM 775 O O . LEU A 1 101 ? 6.542 7.867 -17.467 1.00 97.38 101 LEU A O 1
ATOM 779 N N . ALA A 1 102 ? 8.424 7.154 -18.442 1.00 97.94 102 ALA A N 1
ATOM 780 C CA . ALA A 1 102 ? 9.059 6.788 -17.174 1.00 97.94 102 ALA A CA 1
ATOM 781 C C . ALA A 1 102 ? 9.247 7.992 -16.233 1.00 97.94 102 ALA A C 1
ATOM 783 O O . ALA A 1 102 ? 9.156 7.845 -15.016 1.00 97.94 102 ALA A O 1
ATOM 784 N N . THR A 1 103 ? 9.520 9.175 -16.790 1.00 98.31 103 THR A N 1
ATOM 785 C CA . THR A 1 103 ? 9.698 10.410 -16.015 1.00 98.31 103 THR A CA 1
ATOM 786 C C . THR A 1 103 ? 8.369 10.906 -15.451 1.00 98.31 103 THR A C 1
ATOM 788 O O . THR A 1 103 ? 8.317 11.264 -14.278 1.00 98.31 103 THR A O 1
ATOM 791 N N . GLU A 1 104 ? 7.302 10.890 -16.251 1.00 98.56 104 GLU A N 1
ATOM 792 C CA . GLU A 1 104 ? 5.949 11.275 -15.827 1.00 98.56 104 GLU A CA 1
ATOM 793 C C . GLU A 1 104 ? 5.448 10.358 -14.709 1.00 98.56 104 GLU A C 1
ATOM 795 O O . GLU A 1 104 ? 5.113 10.834 -13.627 1.00 98.56 104 GLU A O 1
ATOM 800 N N . VAL A 1 105 ? 5.527 9.038 -14.911 1.00 98.44 105 VAL A N 1
ATOM 801 C CA . VAL A 1 105 ? 5.141 8.048 -13.893 1.00 98.44 105 VAL A CA 1
ATOM 802 C C . VAL A 1 105 ? 5.947 8.236 -12.606 1.00 98.44 105 VAL A C 1
ATOM 804 O O . VAL A 1 105 ? 5.391 8.175 -11.510 1.00 98.44 105 VAL A O 1
ATOM 807 N N . LYS A 1 106 ? 7.257 8.498 -12.712 1.00 98.56 106 LYS A N 1
ATOM 808 C CA . LYS A 1 106 ? 8.088 8.777 -11.536 1.00 98.56 106 LYS A CA 1
ATOM 809 C C . LYS A 1 106 ? 7.609 10.018 -10.780 1.00 98.56 106 LYS A C 1
ATOM 811 O O . LYS A 1 106 ? 7.505 9.966 -9.556 1.00 98.56 106 LYS A O 1
ATOM 816 N N . ALA A 1 107 ? 7.333 11.108 -11.492 1.00 98.62 107 ALA A N 1
ATOM 817 C CA . ALA A 1 107 ? 6.878 12.355 -10.886 1.00 98.62 107 ALA A CA 1
ATOM 818 C C . ALA A 1 107 ? 5.537 12.171 -10.154 1.00 98.62 107 ALA A C 1
ATOM 820 O O . ALA A 1 107 ? 5.401 12.624 -9.019 1.00 98.62 107 ALA A O 1
ATOM 821 N N . GLU A 1 108 ? 4.590 11.441 -10.749 1.00 98.25 108 GLU A N 1
ATOM 822 C CA . GLU A 1 108 ? 3.298 11.132 -10.120 1.00 98.25 108 GLU A CA 1
ATOM 823 C C . GLU A 1 108 ? 3.457 10.291 -8.842 1.00 98.25 108 GLU A C 1
ATOM 825 O O . GLU A 1 108 ? 2.829 10.574 -7.818 1.00 98.25 108 GLU A O 1
ATOM 830 N N . ILE A 1 109 ? 4.330 9.275 -8.858 1.00 98.19 109 ILE A N 1
ATOM 831 C CA . ILE A 1 109 ? 4.635 8.469 -7.665 1.00 98.19 109 ILE A CA 1
ATOM 832 C C . ILE A 1 109 ? 5.216 9.348 -6.548 1.00 98.19 109 ILE A C 1
ATOM 834 O O . ILE A 1 109 ? 4.792 9.242 -5.392 1.00 98.19 109 ILE A O 1
ATOM 838 N N . GLU A 1 110 ? 6.173 10.219 -6.876 1.00 98.00 110 GLU A N 1
ATOM 839 C CA . GLU A 1 110 ? 6.792 11.129 -5.908 1.00 98.00 110 GLU A CA 1
ATOM 840 C C . GLU A 1 110 ? 5.768 12.116 -5.328 1.00 98.00 110 GLU A C 1
ATOM 842 O O . GLU A 1 110 ? 5.715 12.290 -4.106 1.00 98.00 110 GLU A O 1
ATOM 847 N N . GLU A 1 111 ? 4.897 12.693 -6.158 1.00 98.06 111 GLU A N 1
ATOM 848 C CA . GLU A 1 111 ? 3.814 13.578 -5.715 1.00 98.06 111 GLU A CA 1
ATOM 849 C C . GLU A 1 111 ? 2.867 12.876 -4.729 1.00 98.06 111 GLU A C 1
ATOM 851 O O . GLU A 1 111 ? 2.566 13.412 -3.651 1.00 98.06 111 GLU A O 1
ATOM 856 N N . MET A 1 112 ? 2.423 11.658 -5.058 1.00 96.44 112 MET A N 1
ATOM 857 C CA . MET A 1 112 ? 1.536 10.883 -4.188 1.00 96.44 112 MET A CA 1
ATOM 858 C C . MET A 1 112 ? 2.194 10.581 -2.835 1.00 96.44 112 MET A C 1
ATOM 860 O O . MET A 1 112 ? 1.547 10.716 -1.789 1.00 96.44 112 MET A O 1
ATOM 864 N N . LYS A 1 113 ? 3.487 10.226 -2.827 1.00 95.88 113 LYS A N 1
ATOM 865 C CA . LYS A 1 113 ? 4.246 9.971 -1.590 1.00 95.88 113 LYS A CA 1
ATOM 866 C C . LYS A 1 113 ? 4.396 11.229 -0.742 1.00 95.88 113 LYS A C 1
ATOM 868 O O . LYS A 1 113 ? 4.148 11.177 0.462 1.00 95.88 113 LYS A O 1
ATOM 873 N N . LEU A 1 114 ? 4.753 12.357 -1.354 1.00 96.94 114 LEU A N 1
ATOM 874 C CA . LEU A 1 114 ? 4.889 13.636 -0.653 1.00 96.94 114 LEU A CA 1
ATOM 875 C C . LEU A 1 114 ? 3.557 14.085 -0.049 1.00 96.94 114 LEU A C 1
ATOM 877 O O . LEU A 1 114 ? 3.511 14.506 1.106 1.00 96.94 114 LEU A O 1
ATOM 881 N N . THR A 1 115 ? 2.461 13.928 -0.790 1.00 95.69 115 THR A N 1
ATOM 882 C CA . THR A 1 115 ? 1.114 14.232 -0.294 1.00 95.69 115 THR A CA 1
ATOM 883 C C . THR A 1 115 ? 0.747 13.351 0.895 1.00 95.69 115 THR A C 1
ATOM 885 O O . THR A 1 115 ? 0.215 13.844 1.890 1.00 95.69 115 THR A O 1
ATOM 888 N N . MET A 1 116 ? 1.054 12.053 0.821 1.00 93.62 116 MET A N 1
ATOM 889 C CA . MET A 1 116 ? 0.818 11.121 1.919 1.00 93.62 116 MET A CA 1
ATOM 890 C C . MET A 1 116 ? 1.598 11.524 3.174 1.00 93.62 116 MET A C 1
ATOM 892 O O . MET A 1 116 ? 0.992 11.631 4.238 1.00 93.62 116 MET A O 1
ATOM 896 N N . ILE A 1 117 ? 2.905 11.771 3.051 1.00 94.06 117 ILE A N 1
ATOM 897 C CA . ILE A 1 117 ? 3.767 12.145 4.182 1.00 94.06 117 ILE A CA 1
ATOM 898 C C . ILE A 1 117 ? 3.293 13.461 4.800 1.00 94.06 117 ILE A C 1
ATOM 900 O O . ILE A 1 117 ? 3.054 13.506 6.001 1.00 94.06 117 ILE A O 1
ATOM 904 N N . ARG A 1 118 ? 3.015 14.483 3.981 1.00 95.94 118 ARG A N 1
ATOM 905 C CA . ARG A 1 118 ? 2.492 15.774 4.454 1.00 95.94 118 ARG A CA 1
ATOM 906 C C . ARG A 1 118 ? 1.205 15.623 5.269 1.00 95.94 118 ARG A C 1
ATOM 908 O O . ARG A 1 118 ? 1.011 16.337 6.248 1.00 95.94 118 ARG A O 1
ATOM 915 N N . ASN A 1 119 ? 0.310 14.720 4.865 1.00 93.50 119 ASN A N 1
ATOM 916 C CA . ASN A 1 119 ? -0.927 14.473 5.606 1.00 93.50 119 ASN A CA 1
ATOM 917 C C . ASN A 1 119 ? -0.652 13.818 6.969 1.00 93.50 119 ASN A C 1
ATOM 919 O O . ASN A 1 119 ? -1.333 14.148 7.934 1.00 93.50 119 ASN A O 1
ATOM 923 N N . PHE A 1 120 ? 0.331 12.917 7.061 1.00 92.56 120 PHE A N 1
ATOM 924 C CA . PHE A 1 120 ? 0.750 12.339 8.341 1.00 92.56 120 PHE A CA 1
ATOM 925 C C . PHE A 1 120 ? 1.449 13.361 9.235 1.00 92.56 120 PHE A C 1
ATOM 927 O O . PHE A 1 120 ? 1.111 13.437 10.412 1.00 92.56 120 PHE A O 1
ATOM 934 N N . ASP A 1 121 ? 2.333 14.190 8.680 1.00 94.25 121 ASP A N 1
ATOM 935 C CA . ASP A 1 121 ? 2.973 15.281 9.420 1.00 94.25 121 ASP A CA 1
ATOM 936 C C . ASP A 1 121 ? 1.920 16.227 10.015 1.00 94.25 121 ASP A C 1
ATOM 938 O O . ASP A 1 121 ? 1.998 16.582 11.185 1.00 94.25 121 ASP A O 1
ATOM 942 N N . ALA A 1 122 ? 0.878 16.568 9.247 1.00 93.19 122 ALA A N 1
ATOM 943 C CA . ALA A 1 122 ? -0.224 17.404 9.722 1.00 93.19 122 ALA A CA 1
ATOM 944 C C . ALA A 1 122 ? -1.084 16.743 10.816 1.00 93.19 122 ALA A C 1
ATOM 946 O O . ALA A 1 122 ? -1.671 17.454 11.624 1.00 93.19 122 ALA A O 1
ATOM 947 N N . MET A 1 123 ? -1.188 15.409 10.843 1.00 90.81 123 MET A N 1
ATOM 948 C CA . MET A 1 123 ? -1.903 14.679 11.903 1.00 90.81 123 MET A CA 1
ATOM 949 C C . MET A 1 123 ? -1.070 14.495 13.176 1.00 90.81 123 MET A C 1
ATOM 951 O O . MET A 1 123 ? -1.637 14.200 14.225 1.00 90.81 123 MET A O 1
ATOM 955 N N . MET A 1 124 ? 0.254 14.619 13.073 1.00 90.00 124 MET A N 1
ATOM 956 C CA . MET A 1 124 ? 1.202 14.432 14.176 1.00 90.00 124 MET A CA 1
ATOM 957 C C . MET A 1 124 ? 1.704 15.753 14.783 1.00 90.00 124 MET A C 1
ATOM 959 O O . MET A 1 124 ? 2.432 15.707 15.776 1.00 90.00 124 MET A O 1
ATOM 963 N N . ALA A 1 125 ? 1.358 16.892 14.177 1.00 84.56 125 ALA A N 1
ATOM 964 C CA . ALA A 1 125 ? 1.679 18.244 14.641 1.00 84.56 125 ALA A CA 1
ATOM 965 C C . ALA A 1 125 ? 0.732 18.713 15.754 1.00 84.56 125 ALA A C 1
ATOM 967 O O . ALA A 1 125 ? 1.232 19.391 16.680 1.00 84.56 125 ALA A O 1
#

pLDDT: mean 94.31, std 4.22, range [62.5, 98.62]

Radius of gyration: 22.17 Å; chains: 1; bounding box: 41×40×64 Å

Secondary structure (DSSP, 8-state):
------SS-GGG--------S----GGG---HHHHHTT-SGGGGT--SGGGGS-HHHHHHHHHHTHHHHHHHHHHHHHHHHHHH-EETTEEGGG-HHHHHHHHHHHHHHHHHHHHHHHHHHHHH-

Sequence (125 aa):
MHNWDVVGLQGTGSHDIVVDDAFVPEHRTHKSIDGFLCQNPGNAVNDQPLYHMPFMQVFVRAVCTATLGACEGALEAFVEVAKTRQVGPNKMKDDPFARVLATEVKAEIEEMKLTMIRNFDAMMA

Foldseek 3Di:
DQPQPDDPPSVVSPDDDDDDPDDDDPVNDDDLVCLQVVNTPVSVVPPDLVSSFRNVLVVVCVPCVVVLVVLVVVLVVLVVCQVPDDDPPDGSVPDPVSVVVSVVSVVVSVVVVVVSVVVVVVSSD